Protein AF-A0A818QYQ5-F1 (afdb_monomer)

Sequence (102 aa):
KYEFDYCL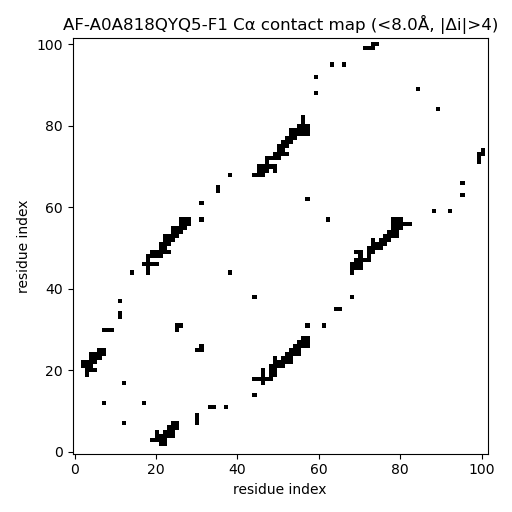SSILPLPSVLLRLHSLHISNDETYGAIALFIRQYPHLNIPSLRSLSLTDATITQIKFLFQRLSIELEHISIVTNRTIDMNDKRQLCQLLLKHKA

pLDDT: mean 73.89, std 12.65, range [29.59, 88.5]

Foldseek 3Di:
DDAPADPPDDDQDDLVVLLQHQEYADADPVSLVSVLVVCVVVVVRASQNHQYYAAEQDDLVSVVSVLVRYHLNHNYYHYHHPDDDDPVSVVSVVVSVVSSVD

Nearest PDB structures (foldseek):
  8fkx-assembly1_NI  TM=7.028E-01  e=2.621E+00  Homo sapiens
  3os4-assembly2_B  TM=4.580E-01  e=3.853E+00  Yersinia pestis CO92

Radius of gyration: 13.15 Å; Cα contacts (8 Å, |Δi|>4): 137; chains: 1; bounding box: 39×26×28 Å

Mean predicted aligned error: 7.67 Å

Secondary structure (DSSP, 8-state):
----EEE-SSSPPPHHHHTT-SEEEE-SHHHHHHHHHHHHH-TT--BTT--EEEEES--HHHHHHHHTTB-TT--EEEEE--S---HHHHHHHHHHHHHH--

Structure (mmCIF, N/CA/C/O backbone):
data_AF-A0A818QYQ5-F1
#
_entry.id   AF-A0A818QYQ5-F1
#
loop_
_atom_site.group_PDB
_atom_site.id
_atom_site.type_symbol
_atom_site.label_atom_id
_atom_site.label_alt_id
_atom_site.label_comp_id
_atom_site.label_asym_id
_atom_site.label_entity_id
_atom_site.label_seq_id
_atom_site.pdbx_PDB_ins_code
_atom_site.Cartn_x
_atom_site.Cartn_y
_atom_site.Cartn_z
_atom_site.occupancy
_atom_site.B_iso_or_equiv
_atom_site.auth_seq_id
_atom_site.auth_comp_id
_atom_site.auth_asym_id
_atom_site.auth_atom_id
_atom_site.pdbx_PDB_model_num
ATOM 1 N N . LYS A 1 1 ? -21.863 -8.079 6.301 1.00 35.12 1 LYS A N 1
ATOM 2 C CA . LYS A 1 1 ? -20.511 -7.472 6.279 1.00 35.12 1 LYS A CA 1
ATOM 3 C C . LYS A 1 1 ? -20.339 -6.926 4.865 1.00 35.12 1 LYS A C 1
ATOM 5 O O . LYS A 1 1 ? -20.349 -7.734 3.952 1.00 35.12 1 LYS A O 1
ATOM 10 N N . TYR A 1 2 ? -20.400 -5.607 4.665 1.00 29.59 2 TYR A N 1
ATOM 11 C CA . TYR A 1 2 ? -20.282 -5.013 3.326 1.00 29.59 2 TYR A CA 1
ATOM 12 C C . TYR A 1 2 ? -18.796 -4.795 3.047 1.00 29.59 2 TYR A C 1
ATOM 14 O O . TYR A 1 2 ? -18.160 -3.980 3.711 1.00 29.59 2 TYR A O 1
ATOM 22 N N . GLU A 1 3 ? -18.240 -5.594 2.147 1.00 32.56 3 GLU A N 1
ATOM 23 C CA . GLU A 1 3 ? -16.852 -5.502 1.706 1.00 32.56 3 GLU A CA 1
ATOM 24 C C . GLU A 1 3 ? -16.835 -4.533 0.522 1.00 32.56 3 GLU A C 1
ATOM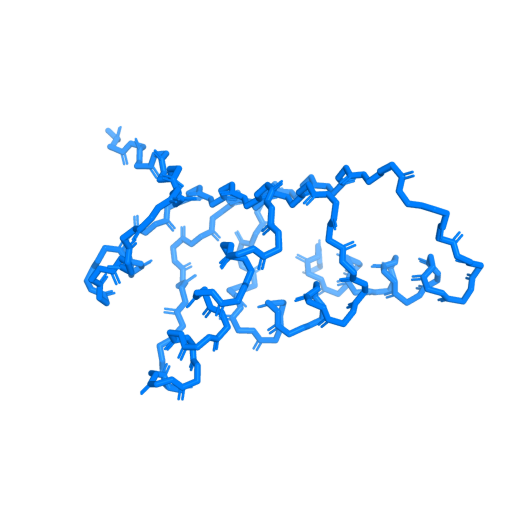 26 O O . GLU A 1 3 ? -17.371 -4.820 -0.546 1.00 32.56 3 GLU A O 1
ATOM 31 N N . PHE A 1 4 ? -16.362 -3.309 0.756 1.00 43.25 4 PHE A N 1
ATOM 32 C CA . PHE A 1 4 ? -16.211 -2.323 -0.308 1.00 43.25 4 PHE A CA 1
ATOM 33 C C . PHE A 1 4 ? -14.839 -2.523 -0.945 1.00 43.25 4 PHE A C 1
ATOM 35 O O . PHE A 1 4 ? -13.863 -1.912 -0.514 1.00 43.25 4 PHE A O 1
ATOM 42 N N . ASP A 1 5 ? -14.775 -3.383 -1.958 1.00 47.97 5 ASP A N 1
ATOM 43 C CA . ASP A 1 5 ? -13.617 -3.480 -2.843 1.00 47.97 5 ASP A CA 1
ATOM 44 C C . ASP A 1 5 ? -13.633 -2.282 -3.795 1.00 47.97 5 ASP A C 1
ATOM 46 O O . ASP A 1 5 ? -14.308 -2.266 -4.826 1.00 47.97 5 ASP A O 1
ATOM 50 N N . TYR A 1 6 ? -12.940 -1.213 -3.408 1.00 53.62 6 TYR A N 1
ATOM 51 C CA . TYR A 1 6 ? -12.900 0.010 -4.201 1.00 53.62 6 TYR A CA 1
ATOM 52 C C . TYR A 1 6 ? -11.730 -0.056 -5.184 1.00 53.62 6 TYR A C 1
ATOM 54 O O . TYR A 1 6 ? -10.577 0.176 -4.824 1.00 53.62 6 TYR A O 1
ATOM 62 N N . CYS A 1 7 ? -12.035 -0.360 -6.446 1.00 51.09 7 CYS A N 1
ATOM 63 C CA . CYS A 1 7 ? -11.094 -0.196 -7.550 1.00 51.09 7 CYS A CA 1
ATOM 64 C C . CYS A 1 7 ? -11.101 1.275 -7.976 1.00 51.09 7 CYS A C 1
ATOM 66 O O . CYS A 1 7 ? -11.910 1.703 -8.803 1.00 51.09 7 CYS A O 1
ATOM 68 N N . LEU A 1 8 ? -10.216 2.073 -7.382 1.00 55.09 8 LEU A N 1
ATOM 69 C CA . LEU A 1 8 ? -9.983 3.440 -7.829 1.00 55.09 8 LEU A CA 1
ATOM 70 C C . LEU A 1 8 ? -9.413 3.362 -9.239 1.00 55.09 8 LEU A C 1
ATOM 72 O O . LEU A 1 8 ? -8.284 2.940 -9.403 1.00 55.09 8 LEU A O 1
ATOM 76 N N . SER A 1 9 ? -10.202 3.685 -10.258 1.00 46.69 9 SER A N 1
ATOM 77 C CA . SER A 1 9 ? -9.717 3.763 -11.642 1.00 46.69 9 SER A CA 1
ATOM 78 C C . SER A 1 9 ? -9.832 5.168 -12.225 1.00 46.69 9 SER A C 1
ATOM 80 O O . SER A 1 9 ? -9.117 5.460 -13.178 1.00 46.69 9 SER A O 1
ATOM 82 N N . SER A 1 10 ? -10.665 6.072 -11.679 1.00 46.66 10 SER A N 1
ATOM 83 C CA . SER A 1 10 ? -10.763 7.453 -12.212 1.00 46.66 10 SER A CA 1
ATOM 84 C C . SER A 1 10 ? -11.448 8.499 -11.314 1.00 46.66 10 SER A C 1
ATOM 86 O O . SER A 1 10 ? -11.500 9.668 -11.683 1.00 46.66 10 SER A O 1
ATOM 88 N N . ILE A 1 11 ? -12.018 8.126 -10.161 1.00 55.00 11 ILE A N 1
ATOM 89 C CA . ILE A 1 11 ? -12.844 9.028 -9.336 1.00 55.00 11 ILE A CA 1
ATOM 90 C C . ILE A 1 11 ? -12.226 9.122 -7.943 1.00 55.00 11 ILE A C 1
ATOM 92 O O . ILE A 1 11 ? -12.055 8.100 -7.280 1.00 55.00 11 ILE A O 1
ATOM 96 N N . LEU A 1 12 ? -11.895 10.341 -7.497 1.00 56.34 12 LEU A N 1
ATOM 97 C CA . LEU A 1 12 ? -11.463 10.589 -6.119 1.00 56.34 12 LEU A CA 1
ATOM 98 C C . LEU A 1 12 ? -12.573 10.103 -5.169 1.00 56.34 12 LEU A C 1
ATOM 100 O O . LEU A 1 12 ? -13.710 10.568 -5.278 1.00 56.34 12 LEU A O 1
ATOM 104 N N . PRO A 1 13 ? -12.290 9.157 -4.261 1.00 60.09 13 PRO A N 1
ATOM 105 C CA . PRO A 1 13 ? -13.304 8.626 -3.368 1.00 60.09 13 PRO A CA 1
ATOM 106 C C . PRO A 1 13 ? -13.720 9.731 -2.395 1.00 60.09 13 PRO A C 1
ATOM 108 O O . PRO A 1 13 ? -12.887 10.496 -1.914 1.00 60.09 13 PRO A O 1
ATOM 111 N N . LEU A 1 14 ? -15.014 9.829 -2.087 1.00 67.25 14 LEU A N 1
ATOM 112 C CA . LEU A 1 14 ? -15.479 10.766 -1.064 1.00 67.25 14 LEU A CA 1
ATOM 113 C C . LEU A 1 14 ? -14.803 10.435 0.286 1.00 67.25 14 LEU A C 1
ATOM 115 O O . LEU A 1 14 ? -14.651 9.253 0.607 1.00 67.25 14 LEU A O 1
ATOM 119 N N . PRO A 1 15 ? -14.465 11.434 1.125 1.00 66.88 15 PRO A N 1
ATOM 120 C CA . PRO A 1 15 ? -13.854 11.205 2.442 1.00 66.88 15 PRO A CA 1
ATOM 121 C C . PRO A 1 15 ? -14.597 10.179 3.307 1.00 66.88 15 PRO A C 1
ATOM 123 O O . PRO A 1 15 ? -13.986 9.360 3.990 1.00 66.88 15 PRO A O 1
ATOM 126 N N . SER A 1 16 ? -15.928 10.178 3.231 1.00 70.19 16 SER A N 1
ATOM 127 C CA . SER A 1 16 ? -16.801 9.249 3.953 1.00 70.19 16 SER A CA 1
ATOM 128 C C . SER A 1 16 ? -16.659 7.790 3.512 1.00 70.19 16 SER A C 1
ATOM 130 O O . SER A 1 16 ? -16.862 6.891 4.328 1.00 70.19 16 SER A O 1
ATOM 132 N N . VAL A 1 17 ? -16.307 7.546 2.246 1.00 70.62 17 VAL A N 1
ATOM 133 C CA . VAL A 1 17 ? -16.084 6.201 1.697 1.00 70.62 17 VAL A CA 1
ATOM 134 C C . VAL A 1 17 ? -14.780 5.633 2.238 1.00 70.62 17 VAL A C 1
ATOM 136 O O . VAL A 1 17 ? -14.754 4.495 2.697 1.00 70.62 17 VAL A O 1
ATOM 139 N N . LEU A 1 18 ? -13.721 6.446 2.272 1.00 69.62 18 LEU A N 1
ATOM 140 C CA . LEU A 1 18 ? -12.426 6.022 2.800 1.00 69.62 18 LEU A CA 1
ATOM 141 C C . LEU A 1 18 ? -12.494 5.667 4.287 1.00 69.62 18 LEU A C 1
ATOM 143 O O . LEU A 1 18 ? -11.924 4.667 4.696 1.00 69.62 18 LEU A O 1
ATOM 147 N N . LEU A 1 19 ? -13.269 6.393 5.097 1.00 70.56 19 LEU A N 1
ATOM 148 C CA . LEU A 1 19 ? -13.446 6.055 6.519 1.00 70.56 19 LEU A CA 1
ATOM 149 C C . LEU A 1 19 ? -14.069 4.667 6.761 1.00 70.56 19 LEU A C 1
ATOM 151 O O . LEU A 1 19 ? -13.956 4.127 7.863 1.00 70.56 19 LEU A O 1
ATOM 155 N N . ARG A 1 20 ? -14.731 4.084 5.756 1.00 74.44 20 ARG A N 1
ATOM 156 C CA . ARG A 1 20 ? -15.371 2.758 5.813 1.00 74.44 20 ARG A CA 1
ATOM 157 C C . ARG A 1 20 ? -14.652 1.715 4.957 1.00 74.44 20 ARG A C 1
ATOM 159 O O . ARG A 1 20 ? -15.163 0.609 4.786 1.00 74.44 20 ARG A O 1
ATOM 166 N N . LEU A 1 21 ? -13.509 2.076 4.385 1.00 76.25 21 LEU A N 1
ATOM 167 C CA . LEU A 1 21 ? -12.783 1.230 3.460 1.00 76.25 21 LEU A CA 1
ATOM 168 C C . LEU A 1 21 ? -12.054 0.127 4.229 1.00 76.25 21 LEU A C 1
ATOM 170 O O . LEU A 1 21 ? -11.135 0.402 4.992 1.00 76.25 21 LEU A O 1
ATOM 174 N N . HIS A 1 22 ? -12.449 -1.123 3.999 1.00 80.69 22 HIS A N 1
ATOM 175 C CA . HIS A 1 22 ? -11.802 -2.289 4.606 1.00 80.69 22 HIS A CA 1
ATOM 176 C C . HIS A 1 22 ? -10.694 -2.885 3.738 1.00 80.69 22 HIS A C 1
ATOM 178 O O . HIS A 1 22 ? -9.737 -3.441 4.276 1.00 80.69 22 HIS A O 1
ATOM 184 N N . SER A 1 23 ? -10.809 -2.736 2.419 1.00 81.25 23 SER A N 1
ATOM 185 C CA . SER A 1 23 ? -9.880 -3.263 1.426 1.00 81.25 23 SER A CA 1
ATOM 186 C C . SER A 1 23 ? -9.539 -2.168 0.417 1.00 81.25 23 SER A C 1
ATOM 188 O O . SER A 1 23 ? -10.433 -1.493 -0.095 1.00 81.25 23 SER A O 1
ATOM 190 N N . LEU A 1 24 ? -8.249 -1.962 0.155 1.00 80.25 24 LEU A N 1
ATOM 191 C CA . LEU A 1 24 ? -7.753 -0.993 -0.821 1.00 80.25 24 LEU A CA 1
ATOM 192 C C . LEU A 1 24 ? -6.823 -1.690 -1.805 1.00 80.25 24 LEU A C 1
ATOM 194 O O . LEU A 1 24 ? -5.763 -2.177 -1.413 1.00 80.25 24 LEU A O 1
ATOM 198 N N . HIS A 1 25 ? -7.194 -1.683 -3.083 1.00 83.75 25 HIS A N 1
ATOM 199 C CA . HIS A 1 25 ? -6.334 -2.140 -4.169 1.00 83.75 25 HIS A CA 1
ATOM 200 C C . HIS A 1 25 ? -5.923 -0.955 -5.050 1.00 83.75 25 HIS A C 1
ATOM 202 O O . HIS A 1 25 ? -6.774 -0.215 -5.542 1.00 83.75 25 HIS A O 1
ATOM 208 N N . ILE A 1 26 ? -4.614 -0.773 -5.236 1.00 80.56 26 ILE A N 1
ATOM 209 C CA . ILE A 1 26 ? -4.018 0.296 -6.044 1.00 80.56 26 ILE A CA 1
ATOM 210 C C . ILE A 1 26 ? -3.098 -0.358 -7.068 1.00 80.56 26 ILE A C 1
ATOM 212 O O . ILE A 1 26 ? -2.211 -1.125 -6.688 1.00 80.56 26 ILE A O 1
ATOM 216 N N . SER A 1 27 ? -3.300 -0.076 -8.354 1.00 81.50 27 SER A N 1
ATOM 217 C CA . SER A 1 27 ? -2.643 -0.832 -9.426 1.00 81.50 27 SER A CA 1
ATOM 218 C C . SER A 1 27 ? -1.955 -0.010 -10.509 1.00 81.50 27 SER A C 1
ATOM 220 O O . SER A 1 27 ? -1.359 -0.593 -11.411 1.00 81.50 27 SER A O 1
ATOM 222 N N . ASN A 1 28 ? -1.984 1.323 -10.440 1.00 77.06 28 ASN A N 1
ATOM 223 C CA . ASN A 1 28 ? -1.306 2.171 -11.423 1.00 77.06 28 ASN A CA 1
ATOM 224 C C . ASN A 1 28 ? -0.856 3.519 -10.827 1.00 77.06 28 ASN A C 1
ATOM 226 O O . ASN A 1 28 ? -1.348 3.952 -9.786 1.00 77.06 28 ASN A O 1
ATOM 230 N N . ASP A 1 29 ? 0.069 4.210 -11.497 1.00 74.88 29 ASP A N 1
ATOM 231 C CA . ASP A 1 29 ? 0.635 5.480 -11.009 1.00 74.88 29 ASP A CA 1
ATOM 232 C C . ASP A 1 29 ? -0.399 6.613 -10.884 1.00 74.88 29 ASP A C 1
ATOM 234 O O . ASP A 1 29 ? -0.310 7.426 -9.960 1.00 74.88 29 ASP A O 1
ATOM 238 N N . GLU A 1 30 ? -1.416 6.643 -11.747 1.00 75.12 30 GLU A N 1
ATOM 239 C CA . GLU A 1 30 ? -2.494 7.639 -11.685 1.00 75.12 30 GLU A CA 1
ATOM 240 C C . GLU A 1 30 ? -3.294 7.525 -10.382 1.00 75.12 30 GLU A C 1
ATOM 242 O O . GLU A 1 30 ? -3.611 8.528 -9.739 1.00 75.12 30 GLU A O 1
ATOM 247 N N . THR A 1 31 ? -3.563 6.297 -9.940 1.00 74.44 31 THR A N 1
ATOM 248 C CA . THR A 1 31 ? -4.334 6.016 -8.724 1.00 74.44 31 THR A CA 1
ATOM 249 C C . THR A 1 31 ? -3.520 6.269 -7.465 1.00 74.44 31 THR A C 1
ATOM 251 O O . THR A 1 31 ? -4.053 6.842 -6.512 1.00 74.44 31 THR A O 1
ATOM 254 N N . TYR A 1 32 ? -2.212 5.985 -7.479 1.00 76.81 32 TYR A N 1
ATOM 255 C CA . TYR A 1 32 ? -1.306 6.464 -6.430 1.00 76.81 32 TYR A CA 1
ATOM 256 C C . TYR A 1 32 ? -1.321 7.991 -6.338 1.00 76.81 32 TYR A C 1
ATOM 258 O O . TYR A 1 32 ? -1.421 8.534 -5.237 1.00 76.81 32 TYR A O 1
ATOM 266 N N . GLY A 1 33 ? -1.244 8.685 -7.478 1.00 74.50 33 GLY A N 1
ATOM 267 C CA . GLY A 1 33 ? -1.305 10.143 -7.544 1.00 74.50 33 GLY A CA 1
ATOM 268 C C . GLY A 1 33 ? -2.607 10.696 -6.963 1.00 74.50 33 GLY A C 1
ATOM 269 O O . GLY A 1 33 ? -2.572 11.583 -6.111 1.00 74.50 33 GLY A O 1
ATOM 270 N N . ALA A 1 34 ? -3.748 10.124 -7.352 1.00 74.50 34 ALA A N 1
ATOM 271 C CA . ALA A 1 34 ? -5.063 10.516 -6.855 1.00 74.50 34 ALA A CA 1
ATOM 272 C C . ALA A 1 34 ? -5.192 10.322 -5.336 1.00 74.50 34 ALA A C 1
ATOM 274 O O . ALA A 1 34 ? -5.618 11.236 -4.631 1.00 74.50 34 ALA A O 1
ATOM 275 N N . ILE A 1 35 ? -4.766 9.170 -4.807 1.00 75.50 35 ILE A N 1
ATOM 276 C CA . ILE A 1 35 ? -4.802 8.890 -3.364 1.00 75.50 35 ILE A CA 1
ATOM 277 C C . ILE A 1 35 ? -3.842 9.812 -2.608 1.00 75.50 35 ILE A C 1
ATOM 279 O O . ILE A 1 35 ? -4.189 10.329 -1.548 1.00 75.50 35 ILE A O 1
ATOM 283 N N . ALA A 1 36 ? -2.655 10.079 -3.155 1.00 75.94 36 ALA A N 1
ATOM 284 C CA . ALA A 1 36 ? -1.695 10.981 -2.534 1.00 75.94 36 ALA A CA 1
ATOM 285 C C . ALA A 1 36 ? -2.201 12.427 -2.475 1.00 75.94 36 ALA A C 1
ATOM 287 O O . ALA A 1 36 ? -2.058 13.086 -1.442 1.00 75.94 36 ALA A O 1
ATOM 288 N N . LEU A 1 37 ? -2.821 12.915 -3.553 1.00 75.31 37 LEU A N 1
ATOM 289 C CA . LEU A 1 37 ? -3.475 14.223 -3.589 1.00 75.31 37 LEU A CA 1
ATOM 290 C C . LEU A 1 37 ? -4.635 14.289 -2.598 1.00 75.31 37 LEU A C 1
ATOM 292 O O . LEU A 1 37 ? -4.742 15.259 -1.852 1.00 75.31 37 LEU A O 1
ATOM 296 N N . PHE A 1 38 ? -5.443 13.235 -2.528 1.00 73.94 38 PHE A N 1
ATOM 297 C CA . PHE A 1 38 ? -6.549 13.148 -1.588 1.00 73.94 38 PHE A CA 1
ATOM 298 C C . PHE A 1 38 ? -6.071 13.211 -0.130 1.00 73.94 38 PHE A C 1
ATOM 300 O O . PHE A 1 38 ? -6.537 14.038 0.650 1.00 73.94 38 PHE A O 1
ATOM 307 N N . ILE A 1 39 ? -5.093 12.383 0.243 1.00 74.56 39 ILE A N 1
ATOM 308 C CA . ILE A 1 39 ? -4.523 12.366 1.597 1.00 74.56 39 ILE A CA 1
ATOM 309 C C . ILE A 1 39 ? -3.873 13.715 1.935 1.00 74.56 39 ILE A C 1
ATOM 311 O O . ILE A 1 39 ? -3.953 14.178 3.072 1.00 74.56 39 ILE A O 1
ATOM 315 N N . ARG A 1 40 ? -3.247 14.378 0.954 1.00 74.25 40 ARG A N 1
ATOM 316 C CA . ARG A 1 40 ? -2.722 15.742 1.123 1.00 74.25 40 ARG A CA 1
ATOM 317 C C . ARG A 1 40 ? -3.826 16.769 1.365 1.00 74.25 40 ARG A C 1
ATOM 319 O O . ARG A 1 40 ? -3.631 17.658 2.185 1.00 74.25 40 ARG A O 1
ATOM 326 N N . GLN A 1 41 ? -4.952 16.653 0.666 1.00 76.19 41 GLN A N 1
ATOM 327 C CA . GLN A 1 41 ? -6.107 17.537 0.828 1.00 76.19 41 GLN A CA 1
ATOM 328 C C . GLN A 1 41 ? -6.809 17.325 2.177 1.00 76.19 41 GLN A C 1
ATOM 330 O O . GLN A 1 41 ? -7.338 18.275 2.751 1.00 76.19 41 GLN A O 1
ATOM 335 N N . TYR A 1 42 ? -6.764 16.101 2.710 1.00 74.81 42 TYR A N 1
ATOM 336 C CA . TYR A 1 42 ? -7.360 15.727 3.990 1.00 74.81 42 TYR A CA 1
ATOM 337 C C . TYR A 1 42 ? -6.304 15.160 4.954 1.00 74.81 42 TYR A C 1
ATOM 339 O O . TYR A 1 42 ? -6.334 13.976 5.287 1.00 74.81 42 TYR A O 1
ATOM 347 N N . PRO A 1 43 ? -5.379 15.993 5.466 1.00 68.44 43 PRO A N 1
ATOM 348 C CA . PRO A 1 43 ? -4.230 15.533 6.252 1.00 68.44 43 PRO A CA 1
ATOM 349 C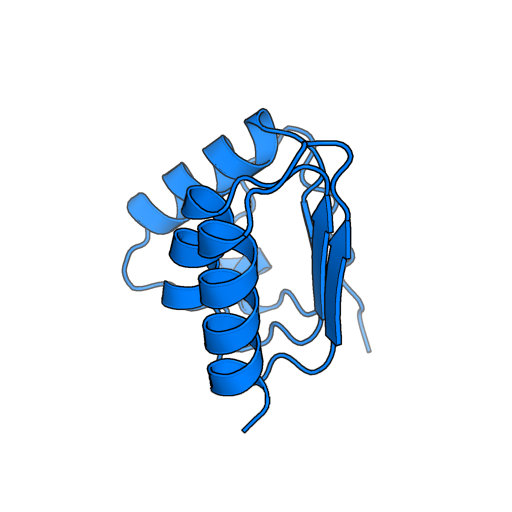 C . PRO A 1 43 ? -4.602 14.920 7.611 1.00 68.44 43 PRO A C 1
ATOM 351 O O . PRO A 1 43 ? -3.764 14.261 8.226 1.00 68.44 43 PRO A O 1
ATOM 354 N N . HIS A 1 44 ? -5.831 15.142 8.083 1.00 71.94 44 HIS A N 1
ATOM 355 C CA . HIS A 1 44 ? -6.380 14.568 9.317 1.00 71.94 44 HIS A CA 1
ATOM 356 C C . HIS A 1 44 ? -7.147 13.260 9.085 1.00 71.94 44 HIS A C 1
ATOM 358 O O . HIS A 1 44 ? -7.592 12.631 10.043 1.00 71.94 44 HIS A O 1
ATOM 364 N N . LEU A 1 45 ? -7.347 12.867 7.826 1.00 67.94 45 LEU A N 1
ATOM 365 C CA . LEU A 1 45 ? -8.108 11.680 7.486 1.00 67.94 45 LEU A CA 1
ATOM 366 C C . LEU A 1 45 ? -7.206 10.453 7.593 1.00 67.94 45 LEU A C 1
ATOM 368 O O . LEU A 1 45 ? -6.416 10.155 6.701 1.00 67.94 45 LEU A O 1
ATOM 372 N N . ASN A 1 46 ? -7.348 9.744 8.708 1.00 69.56 46 ASN A N 1
ATOM 373 C CA . ASN A 1 46 ? -6.885 8.370 8.816 1.00 69.56 46 ASN A CA 1
ATOM 374 C C . ASN A 1 46 ? -7.923 7.438 8.188 1.00 69.56 46 ASN A C 1
ATOM 376 O O . ASN A 1 46 ? -9.117 7.739 8.179 1.00 69.56 46 ASN A O 1
ATOM 380 N N . ILE A 1 47 ? -7.467 6.284 7.710 1.00 74.88 47 ILE A N 1
ATOM 381 C CA . ILE A 1 47 ? -8.320 5.206 7.198 1.00 74.88 47 ILE A CA 1
ATOM 382 C C . ILE A 1 47 ? -8.327 4.083 8.253 1.00 74.88 47 ILE A C 1
ATOM 384 O O . ILE A 1 47 ? -7.655 3.069 8.065 1.00 74.88 47 ILE A O 1
ATOM 388 N N . PRO A 1 48 ? -8.988 4.276 9.418 1.00 68.62 48 PRO A N 1
ATOM 389 C CA . PRO A 1 48 ? -8.847 3.388 10.575 1.00 68.62 48 PRO A CA 1
ATOM 390 C C . PRO A 1 48 ? -9.379 1.977 10.315 1.00 68.62 48 PRO A C 1
ATOM 392 O O . PRO A 1 48 ? -8.885 1.026 10.901 1.00 68.62 48 PRO A O 1
ATOM 395 N N . SER A 1 49 ? -10.370 1.849 9.432 1.00 76.00 49 SER A N 1
ATOM 396 C CA . SER A 1 49 ? -11.060 0.598 9.118 1.00 76.00 49 SER A CA 1
ATOM 397 C C . SER A 1 49 ? -10.327 -0.284 8.104 1.00 76.00 49 SER A C 1
ATOM 399 O O . SER A 1 49 ? -10.779 -1.409 7.859 1.00 76.00 49 SER A O 1
ATOM 401 N N . LEU A 1 50 ? -9.210 0.190 7.534 1.00 80.31 50 LEU A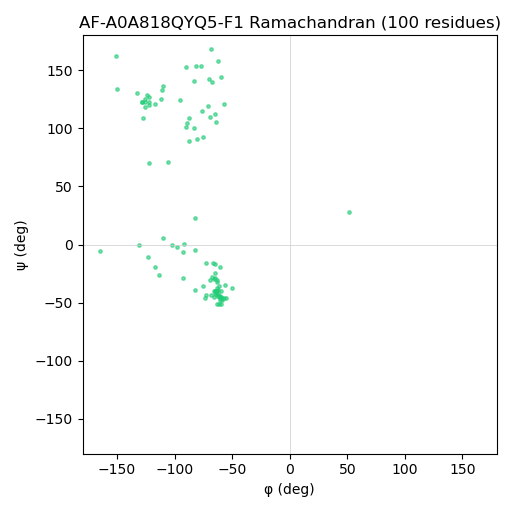 N 1
ATOM 402 C CA . LEU A 1 50 ? -8.476 -0.546 6.513 1.00 80.31 50 LEU A CA 1
ATOM 403 C C . LEU A 1 50 ? -7.765 -1.753 7.112 1.00 80.31 50 LEU A C 1
ATOM 405 O O . LEU A 1 50 ? -6.875 -1.607 7.944 1.00 80.31 50 LEU A O 1
ATOM 409 N N . ARG A 1 51 ? -8.136 -2.937 6.627 1.00 83.44 51 ARG A N 1
ATOM 410 C CA . ARG A 1 51 ? -7.567 -4.225 7.041 1.00 83.44 51 ARG A CA 1
ATOM 411 C C . ARG A 1 51 ? -6.781 -4.901 5.931 1.00 83.44 51 ARG A C 1
ATOM 413 O O . ARG A 1 51 ? -5.873 -5.667 6.221 1.00 83.44 51 ARG A O 1
ATOM 420 N N . SER A 1 52 ? -7.103 -4.616 4.673 1.00 85.69 52 SER A N 1
ATOM 421 C CA . SER A 1 52 ? -6.424 -5.184 3.513 1.00 85.69 52 SER A CA 1
ATOM 422 C C . SER A 1 52 ? -5.878 -4.083 2.609 1.00 85.69 52 SER A C 1
ATOM 424 O O . SER A 1 52 ? -6.603 -3.167 2.221 1.00 85.69 52 SER A O 1
ATOM 426 N N . LEU A 1 53 ? -4.595 -4.174 2.266 1.00 84.56 53 LEU A N 1
ATOM 427 C CA . LEU A 1 53 ? -3.918 -3.284 1.333 1.00 84.56 53 LEU A CA 1
ATOM 428 C C . LEU A 1 53 ? -3.204 -4.104 0.261 1.00 84.56 53 LEU A C 1
ATOM 430 O O . LEU A 1 53 ? -2.321 -4.909 0.556 1.00 84.56 53 LEU A O 1
ATOM 434 N N . SER A 1 54 ? -3.540 -3.851 -0.997 1.00 86.44 54 SER A N 1
ATOM 435 C CA . SER A 1 54 ? -2.879 -4.445 -2.150 1.00 86.44 54 SER A CA 1
ATOM 436 C C . SER A 1 54 ? -2.318 -3.350 -3.050 1.00 86.44 54 SER A C 1
ATOM 438 O O . SER A 1 54 ? -3.050 -2.498 -3.547 1.00 86.44 54 SER A O 1
ATOM 440 N N . LEU A 1 55 ? -1.002 -3.374 -3.236 1.00 85.50 55 LEU A N 1
ATOM 441 C CA . LEU A 1 55 ? -0.249 -2.411 -4.025 1.00 85.50 55 LEU A CA 1
ATOM 442 C C . LEU A 1 55 ? 0.395 -3.133 -5.205 1.00 85.50 55 LEU A C 1
ATOM 444 O O . LEU A 1 55 ? 1.196 -4.044 -5.000 1.00 85.50 55 LEU A O 1
ATOM 448 N N . THR A 1 56 ? 0.073 -2.720 -6.425 1.00 85.75 56 THR A N 1
ATOM 449 C CA . THR A 1 56 ? 0.723 -3.211 -7.646 1.00 85.75 56 THR A CA 1
ATOM 450 C C . THR A 1 56 ? 1.582 -2.107 -8.251 1.00 85.75 56 THR A C 1
ATOM 452 O O . THR A 1 56 ? 1.165 -0.949 -8.275 1.00 85.75 56 THR A O 1
ATOM 455 N N . ASP A 1 57 ? 2.795 -2.460 -8.677 1.00 83.62 57 ASP A N 1
ATOM 456 C CA . ASP A 1 57 ? 3.794 -1.595 -9.320 1.00 83.62 57 ASP A CA 1
ATOM 457 C C . ASP A 1 57 ? 4.115 -0.290 -8.564 1.00 83.62 57 ASP A C 1
ATOM 459 O O . ASP A 1 57 ? 4.553 0.699 -9.155 1.00 83.62 57 ASP A O 1
ATOM 463 N N . ALA A 1 58 ? 3.962 -0.300 -7.235 1.00 79.44 58 ALA A N 1
ATOM 464 C CA . ALA A 1 58 ? 4.284 0.833 -6.374 1.00 79.44 58 ALA A CA 1
ATOM 465 C C . ALA A 1 58 ? 5.796 1.081 -6.271 1.00 79.44 58 ALA A C 1
ATOM 467 O O . ALA A 1 58 ? 6.599 0.159 -6.115 1.00 79.44 58 ALA A O 1
ATOM 468 N N . THR A 1 59 ? 6.180 2.352 -6.230 1.00 84.31 59 THR A N 1
ATOM 469 C CA . THR A 1 59 ? 7.509 2.788 -5.783 1.00 84.31 59 THR A CA 1
ATOM 470 C C . THR A 1 59 ? 7.620 2.759 -4.260 1.00 84.31 59 THR A C 1
ATOM 472 O O . THR A 1 59 ? 6.640 2.974 -3.543 1.00 84.31 59 THR A O 1
ATOM 475 N N . ILE A 1 60 ? 8.840 2.601 -3.738 1.00 83.38 60 ILE A N 1
ATOM 476 C CA . ILE A 1 60 ? 9.089 2.639 -2.288 1.00 83.38 60 ILE A CA 1
ATOM 477 C C . ILE A 1 60 ? 8.601 3.945 -1.641 1.00 83.38 60 ILE A C 1
ATOM 479 O O . ILE A 1 60 ? 8.090 3.940 -0.521 1.00 83.38 60 ILE A O 1
ATOM 483 N N . THR A 1 61 ? 8.706 5.064 -2.359 1.00 83.88 61 THR A N 1
ATOM 484 C CA . THR A 1 61 ? 8.253 6.382 -1.905 1.00 83.88 61 THR A CA 1
ATOM 485 C C . THR A 1 61 ? 6.734 6.429 -1.749 1.00 83.88 61 THR A C 1
ATOM 487 O O . THR A 1 61 ? 6.251 6.900 -0.720 1.00 83.88 61 THR A O 1
ATOM 490 N N . GLN A 1 62 ? 5.980 5.901 -2.721 1.00 83.19 62 GLN A N 1
ATOM 491 C CA . GLN A 1 62 ? 4.517 5.795 -2.633 1.00 83.19 62 GLN A CA 1
ATOM 492 C C . GLN A 1 62 ? 4.103 4.889 -1.465 1.00 83.19 62 GLN A C 1
ATOM 494 O O . GLN A 1 62 ? 3.235 5.265 -0.680 1.00 83.19 62 GLN A O 1
ATOM 499 N N . ILE A 1 63 ? 4.767 3.740 -1.296 1.00 82.12 63 ILE A N 1
ATOM 500 C CA . ILE A 1 63 ? 4.488 2.809 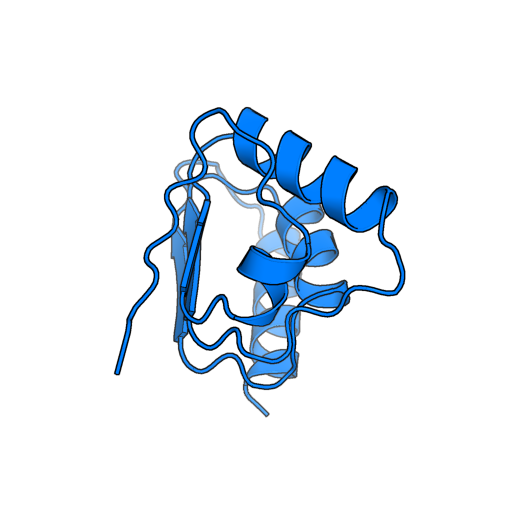-0.193 1.00 82.12 63 ILE A CA 1
ATOM 501 C C . ILE A 1 63 ? 4.703 3.506 1.155 1.00 82.12 63 ILE A C 1
ATOM 503 O O . ILE A 1 63 ? 3.808 3.519 1.995 1.00 82.12 63 ILE A O 1
ATOM 507 N N . LYS A 1 64 ? 5.856 4.154 1.359 1.00 82.88 64 LYS A N 1
ATOM 508 C CA . LYS A 1 64 ? 6.143 4.901 2.595 1.00 82.88 64 LYS A CA 1
ATOM 509 C C . LYS A 1 64 ? 5.088 5.958 2.892 1.00 82.88 64 LYS A C 1
ATOM 511 O O . LYS A 1 64 ? 4.642 6.069 4.031 1.00 82.88 64 LYS A O 1
ATOM 516 N N . PHE A 1 65 ? 4.704 6.728 1.877 1.00 82.38 65 PHE A N 1
ATOM 517 C CA . PHE A 1 65 ? 3.693 7.769 2.017 1.00 82.38 65 PHE A CA 1
ATOM 518 C C . PHE A 1 65 ? 2.344 7.191 2.464 1.00 82.38 65 PHE A C 1
ATOM 520 O O . PHE A 1 65 ? 1.728 7.729 3.383 1.00 82.38 65 PHE A O 1
ATOM 527 N N . LEU A 1 66 ? 1.910 6.080 1.861 1.00 79.19 66 LEU A N 1
ATOM 528 C CA . LEU A 1 66 ? 0.666 5.409 2.238 1.00 79.19 66 LEU A CA 1
ATOM 529 C C . LEU A 1 66 ? 0.737 4.895 3.676 1.00 79.19 66 LEU A C 1
ATOM 531 O O . LEU A 1 66 ? -0.113 5.230 4.489 1.00 79.19 66 LEU A O 1
ATOM 535 N N . PHE A 1 67 ? 1.783 4.162 4.041 1.00 79.75 67 PHE A N 1
ATOM 536 C CA . PHE A 1 67 ? 1.889 3.575 5.378 1.00 79.75 67 PHE A CA 1
ATOM 537 C C . PHE A 1 67 ? 2.008 4.597 6.516 1.00 79.75 67 PHE A C 1
ATOM 539 O O . PHE A 1 67 ? 1.597 4.310 7.634 1.00 79.75 67 PHE A O 1
ATOM 546 N N . GLN A 1 68 ? 2.496 5.813 6.253 1.00 78.75 68 GLN A N 1
ATOM 547 C CA . GLN A 1 68 ? 2.434 6.909 7.231 1.00 78.75 68 GLN A CA 1
ATOM 548 C C . GLN A 1 68 ? 0.999 7.354 7.563 1.00 78.75 68 GLN A C 1
ATOM 550 O O . GLN A 1 68 ? 0.795 8.092 8.524 1.00 78.75 68 GLN A O 1
ATOM 555 N N . ARG A 1 69 ? 0.027 6.979 6.728 1.00 74.88 69 ARG A N 1
ATOM 556 C CA . ARG A 1 69 ? -1.345 7.506 6.711 1.00 74.88 69 ARG A CA 1
ATOM 557 C C . ARG A 1 69 ? -2.404 6.416 6.875 1.00 74.88 69 ARG A C 1
ATOM 559 O O . ARG A 1 69 ? -3.576 6.721 7.085 1.00 74.88 69 ARG A O 1
ATOM 566 N N . LEU A 1 70 ? -1.991 5.155 6.790 1.00 72.88 70 LEU A N 1
ATOM 567 C CA . LEU A 1 70 ? -2.832 3.989 7.020 1.00 72.88 70 LEU A CA 1
ATOM 568 C C . LEU A 1 70 ? -2.804 3.567 8.493 1.00 72.88 70 LEU A C 1
ATOM 570 O O . LEU A 1 70 ? -1.842 3.825 9.216 1.00 72.88 70 LEU A O 1
ATOM 574 N N . SER A 1 71 ? -3.895 2.930 8.924 1.00 65.56 71 SER A N 1
ATOM 575 C CA . SER A 1 71 ? -4.060 2.410 10.283 1.00 65.56 71 SER A CA 1
ATOM 576 C C . SER A 1 71 ? -3.032 1.325 10.622 1.00 65.56 71 SER A C 1
ATOM 578 O O . SER A 1 71 ? -2.484 0.663 9.740 1.00 65.56 71 SER A O 1
ATOM 580 N N . ILE A 1 72 ? -2.805 1.119 11.921 1.00 64.50 72 ILE A N 1
ATOM 581 C CA . ILE A 1 72 ? -1.957 0.042 12.459 1.00 64.50 72 ILE A CA 1
ATOM 582 C C . ILE A 1 72 ? -2.663 -1.326 12.328 1.00 64.50 72 ILE A C 1
ATOM 584 O O . ILE A 1 72 ? -2.015 -2.360 12.361 1.00 64.50 72 ILE A O 1
ATOM 588 N N . GLU A 1 73 ? -3.977 -1.350 12.090 1.00 72.75 73 GLU A N 1
ATOM 589 C CA . GLU A 1 73 ? -4.801 -2.572 12.033 1.00 72.75 73 GLU A CA 1
ATOM 590 C C . GLU A 1 73 ? -4.770 -3.324 10.681 1.00 72.75 73 GLU A C 1
ATOM 592 O O . GLU A 1 73 ? -5.699 -4.065 10.358 1.00 72.75 73 GLU A O 1
ATOM 597 N N . LEU A 1 74 ? -3.730 -3.143 9.860 1.00 76.56 74 LEU A N 1
ATOM 598 C CA . LEU A 1 74 ? -3.608 -3.860 8.585 1.00 76.56 74 LEU A CA 1
ATOM 599 C C . LEU A 1 74 ? -3.341 -5.357 8.821 1.00 76.56 74 LEU A C 1
ATOM 601 O O . LEU A 1 74 ? -2.248 -5.758 9.210 1.00 76.56 74 LEU A O 1
ATOM 605 N N . GLU A 1 75 ? -4.329 -6.194 8.518 1.00 83.50 75 GLU A N 1
ATOM 606 C CA . GLU A 1 75 ? -4.260 -7.657 8.621 1.00 83.50 75 GLU A CA 1
ATOM 607 C C . GLU A 1 75 ? -3.575 -8.277 7.389 1.00 83.50 75 GLU A C 1
ATOM 609 O O . GLU A 1 75 ? -2.773 -9.210 7.497 1.00 83.50 75 GLU A O 1
ATOM 614 N N . HIS A 1 76 ? -3.857 -7.733 6.202 1.00 83.56 76 HIS A N 1
ATOM 615 C CA . HIS A 1 76 ? -3.387 -8.255 4.924 1.00 83.56 76 HIS A CA 1
ATOM 616 C C . HIS A 1 76 ? -2.670 -7.171 4.122 1.00 83.56 76 HIS A C 1
ATOM 618 O O . HIS A 1 76 ? -3.232 -6.124 3.811 1.00 83.56 76 HIS A O 1
ATOM 624 N N . ILE A 1 77 ? -1.415 -7.436 3.757 1.00 84.00 77 ILE A N 1
ATOM 625 C CA . ILE A 1 77 ? -0.619 -6.554 2.904 1.00 84.00 77 ILE A CA 1
ATOM 626 C C . ILE A 1 77 ? -0.045 -7.383 1.758 1.00 84.00 77 ILE A C 1
ATOM 628 O O . ILE A 1 77 ? 0.681 -8.350 1.992 1.00 84.00 77 ILE A O 1
ATOM 632 N N . SER A 1 78 ? -0.346 -6.980 0.526 1.00 85.06 78 SER A N 1
ATOM 633 C CA . SER A 1 78 ? 0.214 -7.549 -0.698 1.00 85.06 78 SER A CA 1
ATOM 634 C C . SER A 1 78 ? 0.895 -6.450 -1.501 1.00 85.06 78 SER A C 1
ATOM 636 O O . SER A 1 78 ? 0.293 -5.413 -1.771 1.00 85.06 78 SER A O 1
ATOM 638 N N . ILE A 1 79 ? 2.158 -6.662 -1.861 1.00 83.81 79 ILE A N 1
ATOM 639 C CA . ILE A 1 79 ? 2.928 -5.732 -2.687 1.00 83.81 79 ILE A CA 1
ATOM 640 C C . ILE A 1 79 ? 3.494 -6.531 -3.850 1.00 83.81 79 ILE A C 1
ATOM 642 O O . ILE A 1 79 ? 4.380 -7.365 -3.668 1.00 83.81 79 ILE A O 1
ATOM 646 N N . VAL A 1 80 ? 2.951 -6.284 -5.034 1.00 83.25 80 VAL A N 1
ATOM 647 C CA . VAL A 1 80 ? 3.356 -6.914 -6.289 1.00 83.25 80 VAL A CA 1
ATOM 648 C C . VAL A 1 80 ? 4.027 -5.849 -7.136 1.00 83.25 80 VAL A C 1
ATOM 650 O O . VAL A 1 80 ? 3.532 -4.736 -7.252 1.00 83.25 80 VAL A O 1
ATOM 653 N N . THR A 1 81 ? 5.181 -6.149 -7.711 1.00 76.50 81 THR A N 1
ATOM 654 C CA . THR A 1 81 ? 5.889 -5.186 -8.553 1.00 76.50 81 THR A CA 1
ATOM 655 C C . THR A 1 81 ? 6.694 -5.910 -9.612 1.00 76.50 81 THR A C 1
ATOM 657 O O . THR A 1 81 ? 7.397 -6.879 -9.324 1.00 76.50 81 THR A O 1
ATOM 660 N N . ASN A 1 82 ? 6.587 -5.419 -10.837 1.00 75.62 82 ASN A N 1
ATOM 661 C CA . ASN A 1 82 ? 7.406 -5.830 -11.968 1.00 75.62 82 ASN A CA 1
ATOM 662 C C . ASN A 1 82 ? 8.654 -4.945 -12.103 1.00 75.62 82 ASN A C 1
ATOM 664 O O . ASN A 1 82 ? 9.463 -5.138 -13.010 1.00 75.62 82 ASN A O 1
ATOM 668 N N . ARG A 1 83 ? 8.823 -3.959 -11.209 1.00 75.12 83 ARG A N 1
ATOM 669 C CA . ARG A 1 83 ? 9.984 -3.068 -11.190 1.00 75.12 83 ARG A CA 1
ATOM 670 C C . ARG A 1 83 ? 11.146 -3.735 -10.461 1.00 75.12 83 ARG A C 1
ATOM 672 O O . ARG A 1 83 ? 10.972 -4.364 -9.417 1.00 75.12 83 ARG A O 1
ATOM 679 N N . THR A 1 84 ? 12.359 -3.544 -10.972 1.00 80.81 84 THR A N 1
ATOM 680 C CA . THR A 1 84 ? 13.578 -3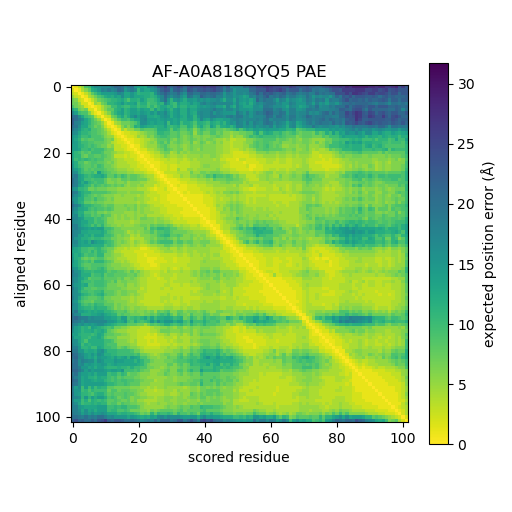.955 -10.270 1.00 80.81 84 THR A CA 1
ATOM 681 C C . THR A 1 84 ? 13.708 -3.143 -8.982 1.00 80.81 84 THR A C 1
ATOM 683 O O . THR A 1 84 ? 13.926 -1.936 -9.034 1.00 80.81 84 THR A O 1
ATOM 686 N N . ILE A 1 85 ? 13.570 -3.799 -7.827 1.00 76.81 85 ILE A N 1
ATOM 687 C CA . ILE A 1 85 ? 13.803 -3.179 -6.517 1.00 76.81 85 ILE A CA 1
ATOM 688 C C . ILE A 1 85 ? 15.235 -3.481 -6.085 1.00 76.81 85 ILE A C 1
ATOM 690 O O . ILE A 1 85 ? 15.627 -4.653 -5.998 1.00 76.81 85 ILE A O 1
ATOM 694 N N . ASP A 1 86 ? 16.004 -2.437 -5.785 1.00 87.56 86 ASP A N 1
ATOM 695 C CA . ASP A 1 86 ? 17.348 -2.593 -5.243 1.00 87.56 86 ASP A CA 1
ATOM 696 C C . ASP A 1 86 ? 17.342 -3.167 -3.807 1.00 87.56 86 ASP A C 1
ATOM 698 O O . ASP A 1 86 ? 16.314 -3.293 -3.135 1.00 87.56 86 ASP A O 1
ATOM 702 N N . MET A 1 87 ? 18.515 -3.574 -3.319 1.00 86.69 87 MET A N 1
ATOM 703 C CA . MET A 1 87 ? 18.633 -4.197 -1.995 1.00 86.69 87 MET A CA 1
ATOM 704 C C . MET A 1 87 ? 18.332 -3.239 -0.833 1.00 86.69 87 MET A C 1
ATOM 706 O O . MET A 1 87 ? 17.899 -3.690 0.230 1.00 86.69 87 MET A O 1
ATOM 710 N N . ASN A 1 88 ? 18.550 -1.937 -1.011 1.00 88.50 88 ASN A N 1
ATOM 711 C CA . ASN A 1 88 ? 18.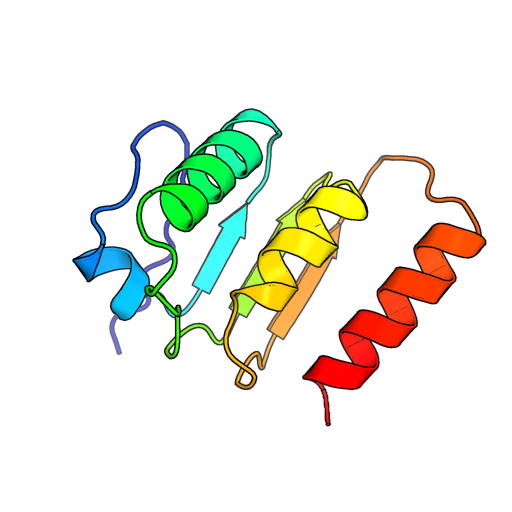286 -0.928 0.007 1.00 88.50 88 ASN A CA 1
ATOM 712 C C . ASN A 1 88 ? 16.776 -0.691 0.152 1.00 88.50 88 ASN A C 1
ATOM 714 O O . ASN A 1 88 ? 16.247 -0.738 1.263 1.00 88.50 88 ASN A O 1
ATOM 718 N N . ASP A 1 89 ? 16.071 -0.545 -0.963 1.00 84.06 89 ASP A N 1
ATOM 719 C CA . ASP A 1 89 ? 14.621 -0.390 -1.012 1.00 84.06 89 ASP A CA 1
ATOM 720 C C . ASP A 1 89 ? 13.905 -1.640 -0.493 1.00 84.06 89 ASP A C 1
ATOM 722 O O . ASP A 1 89 ? 12.967 -1.524 0.299 1.00 84.06 89 ASP A O 1
ATOM 726 N N . LYS A 1 90 ? 14.401 -2.844 -0.821 1.00 83.19 90 LYS A N 1
ATOM 727 C CA . LYS A 1 90 ? 13.916 -4.097 -0.212 1.00 83.19 90 LYS A CA 1
ATOM 728 C C . LYS A 1 90 ? 14.048 -4.075 1.309 1.00 83.19 90 LYS A C 1
ATOM 730 O O . L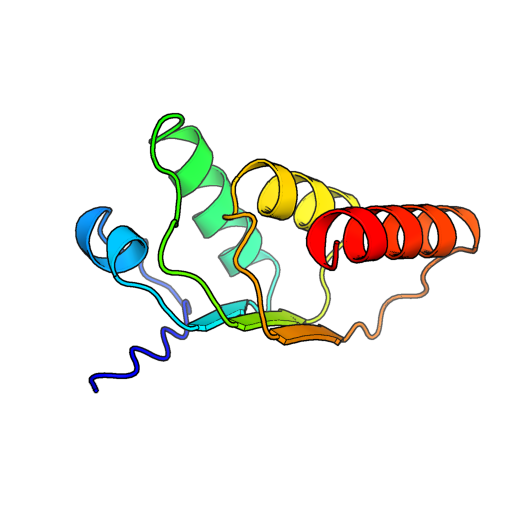YS A 1 90 ? 13.107 -4.431 2.016 1.00 83.19 90 LYS A O 1
ATOM 735 N N . ARG A 1 91 ? 15.202 -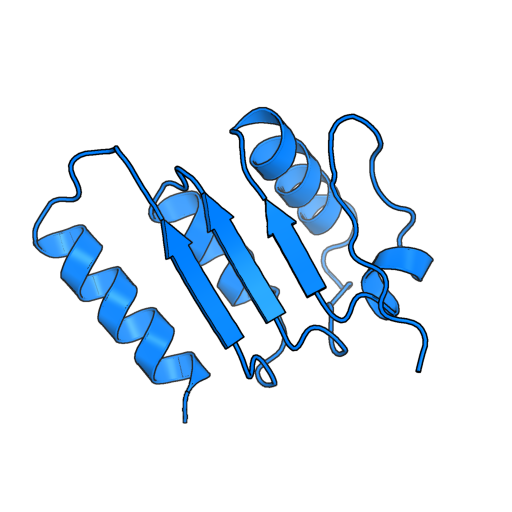3.644 1.833 1.00 87.88 91 ARG A N 1
ATOM 736 C CA . ARG A 1 91 ? 15.447 -3.581 3.282 1.00 87.88 91 ARG A CA 1
ATOM 737 C C . ARG A 1 91 ? 14.492 -2.610 3.971 1.00 87.88 91 ARG A C 1
ATOM 739 O O . ARG A 1 91 ? 13.932 -2.948 5.013 1.00 87.88 91 ARG A O 1
ATOM 746 N N . GLN A 1 92 ? 14.291 -1.437 3.379 1.00 86.50 92 GLN A N 1
ATOM 747 C CA . GLN A 1 92 ? 13.366 -0.430 3.894 1.00 86.50 92 GLN A CA 1
ATOM 748 C C . GLN A 1 92 ? 11.923 -0.931 3.871 1.00 86.50 92 GLN A C 1
ATOM 750 O O . GLN A 1 92 ? 11.204 -0.745 4.849 1.00 86.50 92 GLN A O 1
ATOM 755 N N . LEU A 1 93 ? 11.514 -1.613 2.797 1.00 83.06 93 LEU A N 1
ATOM 756 C CA . LEU A 1 93 ? 10.187 -2.208 2.691 1.00 83.06 93 LEU A CA 1
ATOM 757 C C . LEU A 1 93 ? 9.951 -3.246 3.791 1.00 83.06 93 LEU A C 1
ATOM 759 O O . LEU A 1 93 ? 8.945 -3.182 4.491 1.00 83.06 93 LEU A O 1
ATOM 763 N N . CYS A 1 94 ? 10.905 -4.157 4.001 1.00 83.62 94 CYS A N 1
ATOM 764 C CA . CYS A 1 94 ? 10.818 -5.166 5.056 1.00 83.62 94 CYS A CA 1
ATOM 765 C C . CYS A 1 94 ? 10.701 -4.540 6.452 1.00 83.62 94 CYS A C 1
ATOM 767 O O . CYS A 1 94 ? 9.854 -4.959 7.235 1.00 83.62 94 CYS A O 1
ATOM 769 N N . GLN A 1 95 ? 11.509 -3.522 6.767 1.00 86.06 95 GLN A N 1
ATOM 770 C CA . GLN A 1 95 ? 11.416 -2.808 8.049 1.00 86.06 95 GLN A CA 1
ATOM 771 C C . GLN A 1 95 ? 10.043 -2.164 8.247 1.00 86.06 95 GLN A C 1
ATOM 773 O O . GLN A 1 95 ? 9.487 -2.188 9.344 1.00 86.06 95 GLN A O 1
ATOM 778 N N . LEU A 1 96 ? 9.495 -1.601 7.174 1.00 82.38 96 LEU A N 1
ATOM 779 C CA . LEU A 1 96 ? 8.210 -0.930 7.194 1.00 82.38 96 LEU A CA 1
ATOM 780 C C . LEU A 1 96 ? 7.063 -1.929 7.411 1.00 82.38 96 LEU A C 1
ATOM 782 O O . LEU A 1 96 ? 6.206 -1.698 8.258 1.00 82.38 96 LEU A O 1
ATOM 786 N N . LEU A 1 97 ? 7.098 -3.079 6.734 1.00 80.31 97 LEU A N 1
ATOM 787 C CA . LEU A 1 97 ? 6.136 -4.167 6.935 1.00 80.31 97 LEU A CA 1
ATOM 788 C C . LEU A 1 97 ? 6.214 -4.763 8.346 1.00 80.31 97 LEU A C 1
ATOM 790 O O . LEU A 1 97 ? 5.179 -5.037 8.945 1.00 80.31 97 LEU A O 1
ATOM 794 N N . LEU A 1 98 ? 7.421 -4.934 8.897 1.00 81.62 98 LEU A N 1
ATOM 795 C CA . LEU A 1 98 ? 7.612 -5.430 10.265 1.00 81.62 98 LEU A CA 1
ATOM 796 C C . LEU A 1 98 ? 7.012 -4.482 11.307 1.00 81.62 98 LEU A C 1
ATOM 798 O O . LEU A 1 98 ? 6.399 -4.945 12.261 1.00 81.62 98 LEU A O 1
ATOM 802 N N . LYS A 1 99 ? 7.135 -3.166 11.104 1.00 79.62 99 LYS A N 1
ATOM 803 C CA . LYS A 1 99 ? 6.556 -2.157 12.002 1.00 79.62 99 LYS A CA 1
ATOM 804 C C . LYS A 1 99 ? 5.024 -2.209 12.058 1.00 79.62 99 LYS A C 1
ATOM 806 O O . LYS A 1 99 ? 4.460 -1.845 13.079 1.00 79.62 99 LYS A O 1
ATOM 811 N N . HIS A 1 100 ? 4.369 -2.619 10.974 1.00 69.88 100 HIS A N 1
ATOM 812 C CA . HIS A 1 100 ? 2.905 -2.679 10.881 1.00 69.88 100 HIS A CA 1
ATOM 813 C C . HIS A 1 100 ? 2.325 -4.080 11.140 1.00 69.88 100 HIS A C 1
ATOM 815 O O . HIS A 1 100 ? 1.112 -4.235 11.119 1.00 69.88 100 HIS A O 1
ATOM 821 N N . LYS A 1 101 ? 3.167 -5.098 11.375 1.00 61.50 101 LYS A N 1
ATOM 822 C CA . LYS A 1 101 ? 2.749 -6.459 11.767 1.00 61.50 101 LYS A CA 1
ATOM 823 C C . LYS A 1 101 ? 2.923 -6.760 13.266 1.00 61.50 101 LYS A C 1
ATOM 825 O O . LYS A 1 101 ? 2.645 -7.889 13.669 1.00 61.50 101 LYS A O 1
ATOM 830 N N . ALA A 1 102 ? 3.420 -5.806 14.053 1.00 42.62 102 ALA A N 1
ATOM 831 C CA . ALA A 1 102 ? 3.634 -5.911 15.500 1.00 42.62 102 ALA A CA 1
ATOM 832 C C . ALA A 1 102 ? 2.599 -5.071 16.252 1.00 42.62 102 ALA A C 1
ATOM 834 O O . ALA A 1 102 ? 2.142 -5.542 17.314 1.00 42.62 102 ALA A O 1
#

Solvent-accessible surface area (backbone atoms only — not comparable to full-atom values): 5999 Å² total; per-residue (Å²): 134,88,81,50,77,50,74,61,82,88,63,84,74,56,74,74,54,47,51,63,25,34,37,43,51,42,71,47,72,68,46,51,49,50,52,52,52,48,44,65,76,37,77,83,62,58,28,64,49,26,29,31,42,36,36,34,65,65,51,71,67,58,51,52,57,48,60,77,47,47,39,73,61,44,79,40,81,46,80,46,62,90,66,91,72,53,76,66,58,50,51,52,50,52,55,54,53,54,67,45,74,110